Protein AF-A0AAW4R596-F1 (afdb_monomer)

Radius of gyration: 14.91 Å; Cα contacts (8 Å, |Δi|>4): 235; chains: 1; bounding box: 35×38×37 Å

Sequence (140 aa):
GGGNAATNACDMAIGIGCSVTILEVNQERIAYLRKQYATEEVNIIESNTENLERTIKEADLFISTILIPGSRPPKIVKEYMVQSMKPGSVIVDIAIDQGGTVETIDHYTTHDNPVFIKHDVIHYAVPNMPGATPRTSTMA

Secondary structure (DSSP, 8-state):
--SHHHHHHHHHHHHTT--EEEEES-HHHHHHHHHHTTTSSEEEEE--HHHHHHHHHH-SEEEE----TTSPPP--B-HHHHHTSPTT-EEEEGGGGGT-SBTT--S---SSS-EEEETTEEEE--S-GGGGSHHHHHH-

Solvent-accessible surface area (backbone atoms only — not comparable to full-atom values): 7901 Å² total; per-residue (Å²): 62,68,49,72,67,29,50,55,52,47,56,54,38,48,75,74,71,46,83,44,75,42,38,26,76,52,65,70,57,47,54,48,50,50,63,74,39,67,91,50,76,55,48,76,44,69,52,44,72,69,52,48,53,58,50,48,36,72,32,63,64,45,74,43,41,56,78,48,90,98,49,65,50,66,65,74,44,43,55,71,47,55,59,51,30,43,73,75,14,36,39,37,34,70,24,35,74,50,70,20,36,45,54,79,63,84,65,77,32,36,91,93,52,41,63,53,75,59,72,55,25,36,39,34,28,40,54,68,64,62,68,80,42,53,71,62,56,70,74,102

Structure (mmCIF, N/CA/C/O backbone):
data_AF-A0AAW4R596-F1
#
_entry.id   AF-A0AAW4R596-F1
#
loop_
_atom_site.group_PDB
_atom_site.id
_atom_site.type_symbol
_atom_site.label_atom_id
_atom_site.label_alt_id
_atom_site.label_comp_id
_atom_site.label_asym_id
_atom_site.label_entity_id
_atom_site.label_seq_id
_atom_site.pdbx_PDB_ins_code
_atom_site.Cartn_x
_atom_site.Cartn_y
_atom_site.Cartn_z
_atom_site.occupancy
_atom_site.B_iso_or_equiv
_atom_site.auth_seq_id
_atom_site.auth_comp_id
_atom_site.auth_asym_id
_atom_site.auth_atom_id
_atom_site.pdbx_PDB_model_num
ATOM 1 N N . GLY A 1 1 ? 3.165 5.486 4.947 1.00 89.25 1 GLY A N 1
ATOM 2 C CA . GLY A 1 1 ? 3.750 6.834 4.867 1.00 89.25 1 GLY A CA 1
ATOM 3 C C . GLY A 1 1 ? 2.631 7.843 4.948 1.00 89.25 1 GLY A C 1
ATOM 4 O O . GLY A 1 1 ? 1.559 7.576 4.430 1.00 89.25 1 GLY A O 1
ATOM 5 N N . GLY A 1 2 ? 2.862 8.971 5.603 1.00 94.00 2 GLY A N 1
ATOM 6 C CA . GLY A 1 2 ? 1.880 10.001 5.936 1.00 94.00 2 GLY A CA 1
ATOM 7 C C . GLY A 1 2 ? 2.149 11.344 5.255 1.00 94.00 2 GLY A C 1
ATOM 8 O O . GLY A 1 2 ? 1.671 12.370 5.729 1.00 94.00 2 GLY A O 1
ATOM 9 N N . GLY A 1 3 ? 2.949 11.371 4.184 1.00 94.38 3 GLY A N 1
ATOM 10 C CA . GLY A 1 3 ? 3.237 12.575 3.393 1.00 94.38 3 GLY A CA 1
ATOM 11 C C . GLY A 1 3 ? 2.063 13.030 2.512 1.00 94.38 3 GLY A C 1
ATOM 12 O O . GLY A 1 3 ? 0.937 12.571 2.674 1.00 94.38 3 GLY A O 1
ATOM 13 N N . ASN A 1 4 ? 2.333 13.912 1.545 1.00 94.62 4 ASN A N 1
ATOM 14 C CA . ASN A 1 4 ? 1.293 14.538 0.711 1.00 94.62 4 ASN A CA 1
ATOM 15 C C . ASN A 1 4 ? 0.472 13.533 -0.112 1.00 94.62 4 ASN A C 1
ATOM 17 O O . ASN A 1 4 ? -0.746 13.659 -0.198 1.00 94.62 4 ASN A O 1
ATOM 21 N N . ALA A 1 5 ? 1.115 12.523 -0.708 1.00 94.31 5 ALA A N 1
ATOM 22 C CA . ALA A 1 5 ? 0.395 11.493 -1.460 1.00 94.31 5 ALA A CA 1
ATOM 23 C C . ALA A 1 5 ? -0.586 10.722 -0.558 1.00 94.31 5 ALA A C 1
ATOM 25 O O . ALA A 1 5 ? -1.701 10.422 -0.968 1.00 94.31 5 ALA A O 1
ATOM 26 N N . ALA A 1 6 ? -0.191 10.465 0.692 1.00 96.00 6 ALA A N 1
ATOM 27 C CA . ALA A 1 6 ? -1.021 9.768 1.664 1.00 96.00 6 ALA A CA 1
ATOM 28 C C . ALA A 1 6 ? -2.202 10.609 2.147 1.00 96.00 6 ALA A C 1
ATOM 30 O O . ALA A 1 6 ? -3.300 10.078 2.245 1.00 96.00 6 ALA A O 1
ATOM 31 N N . THR A 1 7 ? -2.004 11.903 2.421 1.00 97.19 7 THR A N 1
ATOM 32 C CA . THR A 1 7 ? -3.103 12.783 2.849 1.00 97.19 7 THR A CA 1
ATOM 33 C C . THR A 1 7 ? -4.141 12.945 1.745 1.00 97.19 7 THR A C 1
ATOM 35 O O . THR A 1 7 ? -5.319 12.764 2.005 1.00 97.19 7 THR A O 1
ATOM 38 N N . ASN A 1 8 ? -3.721 13.142 0.489 1.00 96.62 8 ASN A N 1
ATOM 39 C CA . ASN A 1 8 ? -4.664 13.208 -0.635 1.00 96.62 8 ASN A CA 1
ATOM 40 C C . ASN A 1 8 ? -5.408 11.878 -0.851 1.00 96.62 8 ASN A C 1
ATOM 42 O O . ASN A 1 8 ? -6.610 11.878 -1.108 1.00 96.62 8 ASN A O 1
ATOM 46 N N . ALA A 1 9 ? -4.714 10.741 -0.729 1.00 96.94 9 ALA A N 1
ATOM 47 C CA . ALA A 1 9 ? -5.358 9.430 -0.799 1.00 96.94 9 ALA A CA 1
ATOM 48 C C . ALA A 1 9 ? -6.365 9.226 0.348 1.00 96.94 9 ALA A C 1
ATOM 50 O O . ALA A 1 9 ? -7.454 8.705 0.120 1.00 96.94 9 ALA A O 1
ATOM 51 N N . CYS A 1 10 ? -6.020 9.674 1.558 1.00 97.69 10 CYS A N 1
ATOM 52 C CA . CYS A 1 10 ? -6.882 9.633 2.735 1.00 97.69 10 CYS A CA 1
ATOM 53 C C . CYS A 1 10 ? -8.142 10.483 2.539 1.00 97.69 10 CYS A C 1
ATOM 55 O O . CYS A 1 10 ? -9.243 9.976 2.726 1.00 97.69 10 CYS A O 1
ATOM 57 N N . ASP A 1 11 ? -7.999 11.733 2.095 1.00 97.25 11 ASP A N 1
ATOM 58 C CA . ASP A 1 11 ? -9.120 12.655 1.880 1.00 97.25 11 ASP A CA 1
ATOM 59 C C . ASP A 1 11 ? -10.114 12.092 0.851 1.00 97.25 11 ASP A C 1
ATOM 61 O O . ASP A 1 11 ? -11.327 12.107 1.069 1.00 97.25 11 ASP A O 1
ATOM 65 N N . MET A 1 12 ? -9.602 11.518 -0.244 1.00 97.06 12 MET A N 1
ATOM 66 C CA . MET A 1 12 ? -10.426 10.840 -1.248 1.00 97.06 12 MET A CA 1
ATOM 67 C C . MET A 1 12 ? -11.142 9.611 -0.680 1.00 97.06 12 MET A C 1
ATOM 69 O O . MET A 1 12 ? -12.332 9.434 -0.936 1.00 97.06 12 MET A O 1
ATOM 73 N N . ALA A 1 13 ? -10.439 8.774 0.090 1.00 97.00 13 ALA A N 1
ATOM 74 C CA . ALA A 1 13 ? -10.993 7.559 0.683 1.00 97.00 13 ALA A CA 1
ATOM 75 C C . ALA A 1 13 ? -12.097 7.868 1.711 1.00 97.00 13 ALA A C 1
ATOM 77 O O . ALA A 1 13 ? -13.161 7.251 1.675 1.00 97.00 13 ALA A O 1
ATOM 78 N N . ILE A 1 14 ? -11.896 8.870 2.571 1.00 96.75 14 ILE A N 1
ATOM 79 C CA . ILE A 1 14 ? -12.930 9.359 3.498 1.00 96.75 14 ILE A CA 1
ATOM 80 C C . ILE A 1 14 ? -14.129 9.895 2.713 1.00 96.75 14 ILE A C 1
ATOM 82 O O . ILE A 1 14 ? -15.272 9.592 3.050 1.00 96.75 14 ILE A O 1
ATOM 86 N N . GLY A 1 15 ? -13.884 10.651 1.637 1.00 96.12 15 GLY A N 1
ATOM 87 C CA . GLY A 1 15 ? -14.935 11.220 0.791 1.00 96.12 15 GLY A CA 1
ATOM 88 C C . GLY A 1 15 ? -15.863 10.179 0.154 1.00 96.12 15 GLY A C 1
ATOM 89 O O . GLY A 1 15 ? -17.015 10.495 -0.138 1.00 96.12 15 GLY A O 1
ATOM 90 N N . ILE A 1 16 ? -15.393 8.940 -0.020 1.00 96.00 16 ILE A N 1
ATOM 91 C CA . ILE A 1 16 ? -16.193 7.806 -0.515 1.00 96.00 16 ILE A CA 1
ATOM 92 C C . ILE A 1 16 ? -16.641 6.840 0.597 1.00 96.00 16 ILE A C 1
ATOM 94 O O . ILE A 1 16 ? -17.202 5.788 0.299 1.00 96.00 16 ILE A O 1
ATOM 98 N N . GLY A 1 17 ? -16.435 7.198 1.869 1.00 95.06 17 GLY A N 1
ATOM 99 C CA . GLY A 1 17 ? -16.924 6.451 3.031 1.00 95.06 17 GLY A CA 1
ATOM 100 C C . GLY A 1 17 ? -16.055 5.270 3.470 1.00 95.06 17 GLY A C 1
ATOM 101 O O . GLY A 1 17 ? -16.563 4.364 4.127 1.00 95.06 17 GLY A O 1
ATOM 102 N N . CYS A 1 18 ? -14.769 5.238 3.111 1.00 96.12 18 CYS A N 1
ATOM 103 C CA . CYS A 1 18 ? -13.849 4.201 3.579 1.00 96.12 18 CYS A CA 1
ATOM 104 C C . CYS A 1 18 ? -13.328 4.488 4.996 1.00 96.12 18 CYS A C 1
ATOM 106 O O . CYS A 1 18 ? -13.009 5.629 5.327 1.00 96.12 18 CYS A O 1
ATOM 108 N N . SER A 1 19 ? -13.117 3.432 5.786 1.00 96.06 19 SER A N 1
ATOM 109 C CA . SER A 1 19 ? -12.293 3.494 7.000 1.00 96.06 19 SER A CA 1
ATOM 110 C C . SER A 1 19 ? -10.812 3.494 6.613 1.00 96.06 19 SER A C 1
ATOM 112 O O . SER A 1 19 ? -10.362 2.623 5.864 1.00 96.06 19 SER A O 1
ATOM 114 N N . VAL A 1 20 ? -10.035 4.455 7.118 1.00 98.00 20 VAL A N 1
ATOM 115 C CA . VAL A 1 20 ? -8.638 4.653 6.695 1.00 98.00 20 VAL A CA 1
ATOM 116 C C . VAL A 1 20 ? -7.678 4.434 7.860 1.00 98.00 20 VAL A C 1
ATOM 118 O O . VAL A 1 20 ? -7.888 4.940 8.958 1.00 98.00 20 VAL A O 1
ATOM 121 N N . THR A 1 21 ? -6.580 3.715 7.614 1.00 98.38 21 THR A N 1
ATOM 122 C CA . THR A 1 21 ? -5.439 3.639 8.538 1.00 98.38 21 THR A CA 1
ATOM 123 C C . THR A 1 21 ? -4.183 4.190 7.871 1.00 98.38 21 THR A C 1
ATOM 125 O O . THR A 1 21 ? -3.799 3.736 6.795 1.00 98.38 21 THR A O 1
ATOM 128 N N . ILE A 1 22 ? -3.511 5.144 8.520 1.00 98.19 22 ILE A N 1
ATOM 129 C CA . ILE A 1 22 ? -2.218 5.684 8.088 1.00 98.19 22 ILE A CA 1
ATOM 130 C C . ILE A 1 22 ? -1.126 5.178 9.032 1.00 98.19 22 ILE A C 1
ATOM 132 O O . ILE A 1 22 ? -1.160 5.444 10.234 1.00 98.19 22 ILE A O 1
ATOM 136 N N . LEU A 1 23 ? -0.123 4.503 8.463 1.00 97.88 23 LEU A N 1
ATOM 137 C CA . LEU A 1 23 ? 1.123 4.157 9.148 1.00 97.88 23 LEU A CA 1
ATOM 138 C C . LEU A 1 23 ? 2.203 5.203 8.838 1.00 97.88 23 LEU A C 1
ATOM 140 O O . LEU A 1 23 ? 2.526 5.440 7.666 1.00 97.88 23 LEU A O 1
ATOM 144 N N . GLU A 1 24 ? 2.792 5.802 9.872 1.00 96.75 24 GLU A N 1
ATOM 145 C CA . GLU A 1 24 ? 3.854 6.815 9.758 1.00 96.75 24 GLU A CA 1
ATOM 146 C C . GLU A 1 24 ? 4.955 6.596 10.812 1.00 96.75 24 GLU A C 1
ATOM 148 O O . GLU A 1 24 ? 4.667 6.130 11.906 1.00 96.75 24 GLU A O 1
ATOM 153 N N . VAL A 1 25 ? 6.221 6.880 10.487 1.00 95.50 25 VAL A N 1
ATOM 154 C CA . VAL A 1 25 ? 7.368 6.711 11.407 1.00 95.50 25 VAL A CA 1
ATOM 155 C C . VAL A 1 25 ? 7.694 7.996 12.171 1.00 95.50 25 VAL A C 1
ATOM 157 O O . VAL A 1 25 ? 8.199 7.952 13.290 1.00 95.50 25 VAL A O 1
ATOM 160 N N . ASN A 1 26 ? 7.430 9.160 11.575 1.00 95.62 26 ASN A N 1
ATOM 161 C CA . ASN A 1 26 ? 7.748 10.447 12.174 1.00 95.62 26 ASN A CA 1
ATOM 162 C C . ASN A 1 26 ? 6.665 10.859 13.189 1.00 95.62 26 ASN A C 1
ATOM 164 O O . ASN A 1 26 ? 5.514 11.105 12.828 1.00 95.62 26 ASN A O 1
ATOM 168 N N . GLN A 1 27 ? 7.053 10.990 14.459 1.00 97.38 27 GLN A N 1
ATOM 169 C CA . GLN A 1 27 ? 6.138 11.298 15.566 1.00 97.38 27 GLN A CA 1
ATOM 170 C C . GLN A 1 27 ? 5.489 12.687 15.462 1.00 97.38 27 GLN A C 1
ATOM 172 O O . GLN A 1 27 ? 4.307 12.842 15.773 1.00 97.38 27 GLN A O 1
ATOM 177 N N . GLU A 1 28 ? 6.212 13.694 14.967 1.00 97.69 28 GLU A N 1
ATOM 178 C CA . GLU A 1 28 ? 5.637 15.022 14.714 1.00 97.69 28 GLU A CA 1
ATOM 179 C C . GLU A 1 28 ? 4.582 14.950 13.608 1.00 97.69 28 GLU A C 1
ATOM 181 O O . GLU A 1 28 ? 3.509 15.549 13.715 1.00 97.69 28 GLU A O 1
ATOM 186 N N . ARG A 1 29 ? 4.842 14.152 12.564 1.00 97.56 29 ARG A N 1
ATOM 187 C CA . ARG A 1 29 ? 3.888 13.930 11.478 1.00 97.56 29 ARG A CA 1
ATOM 188 C C . ARG A 1 29 ? 2.656 13.166 11.954 1.00 97.56 29 ARG A C 1
ATOM 190 O O . ARG A 1 29 ? 1.552 13.542 11.575 1.00 97.56 29 ARG A O 1
ATOM 197 N N . ILE A 1 30 ? 2.814 12.160 12.813 1.00 98.25 30 ILE A N 1
ATOM 198 C CA . ILE A 1 30 ? 1.693 11.470 13.469 1.00 98.25 30 ILE A CA 1
ATOM 199 C C . ILE A 1 30 ? 0.834 12.470 14.250 1.00 98.25 30 ILE A C 1
ATOM 201 O O . ILE A 1 30 ? -0.386 12.485 14.084 1.00 98.25 30 ILE A O 1
ATOM 205 N N . ALA A 1 31 ? 1.448 13.320 15.078 1.00 98.06 31 ALA A N 1
ATOM 206 C CA . ALA A 1 31 ? 0.727 14.321 15.863 1.00 98.06 31 ALA A CA 1
ATOM 207 C C . ALA A 1 31 ? -0.032 15.314 14.967 1.00 98.06 31 ALA A C 1
ATOM 209 O O . ALA A 1 31 ? -1.194 15.625 15.232 1.00 98.06 31 ALA A O 1
ATOM 210 N N . TYR A 1 32 ? 0.597 15.758 13.876 1.00 98.25 32 TYR A N 1
ATOM 211 C CA . TYR A 1 32 ? -0.043 16.596 12.865 1.00 98.25 32 TYR A CA 1
ATOM 212 C C . TYR A 1 32 ? -1.261 15.908 12.234 1.00 98.25 32 TYR A C 1
ATOM 214 O O . TYR A 1 32 ? -2.340 16.492 12.216 1.00 98.25 32 TYR A O 1
ATOM 222 N N . LEU A 1 33 ? -1.117 14.665 11.763 1.00 98.19 33 LEU A N 1
ATOM 223 C CA . LEU A 1 33 ? -2.200 13.922 11.108 1.00 98.19 33 LEU A CA 1
ATOM 224 C C . LEU A 1 33 ? -3.363 13.648 12.068 1.00 98.19 33 LEU A C 1
ATOM 226 O O . LEU A 1 33 ? -4.515 13.812 11.687 1.00 98.19 33 LEU A O 1
ATOM 230 N N . ARG A 1 34 ? -3.081 13.306 13.331 1.00 97.94 34 ARG A N 1
ATOM 231 C CA . ARG A 1 34 ? -4.118 13.130 14.363 1.00 97.94 34 ARG A CA 1
ATOM 232 C C . ARG A 1 34 ? -4.908 14.405 14.622 1.00 97.94 34 ARG A C 1
ATOM 234 O O . ARG A 1 34 ? -6.105 14.336 14.857 1.00 97.94 34 ARG A O 1
ATOM 241 N N . LYS A 1 35 ? -4.244 15.564 14.596 1.00 97.94 35 LYS A N 1
ATOM 242 C CA . LYS A 1 35 ? -4.920 16.858 14.726 1.00 97.94 35 LYS A CA 1
ATOM 243 C C . LYS A 1 35 ? -5.738 17.193 13.477 1.00 97.94 35 LYS A C 1
ATOM 245 O O . LYS A 1 35 ? -6.829 17.731 13.614 1.00 97.94 35 LYS A O 1
ATOM 250 N N . GLN A 1 36 ? -5.196 16.905 12.294 1.00 97.56 36 GLN A N 1
ATOM 251 C CA . GLN A 1 36 ? -5.844 17.158 11.008 1.00 97.56 36 GLN A CA 1
ATOM 252 C C . GLN A 1 36 ? -7.142 16.357 10.858 1.00 97.56 36 GLN A C 1
ATOM 254 O O . GLN A 1 36 ? -8.133 16.927 10.430 1.00 97.56 36 GLN A O 1
ATOM 259 N N . TYR A 1 37 ? -7.123 15.076 11.234 1.00 97.75 37 TYR A N 1
ATOM 260 C CA . TYR A 1 37 ? -8.236 14.137 11.064 1.00 97.75 37 TYR A CA 1
ATOM 261 C C . TYR A 1 37 ? -8.979 13.841 12.378 1.00 97.75 37 TYR A C 1
ATOM 263 O O . TYR A 1 37 ? -9.449 12.730 12.605 1.00 97.75 37 TYR A O 1
ATOM 271 N N . ALA A 1 38 ? -9.027 14.810 13.297 1.00 95.31 38 ALA A N 1
ATOM 272 C CA . ALA A 1 38 ? -9.566 14.607 14.644 1.00 95.31 38 ALA A CA 1
ATOM 273 C C . ALA A 1 38 ? -11.088 14.366 14.682 1.00 95.31 38 ALA A C 1
ATOM 275 O O . ALA A 1 38 ? -11.612 13.920 15.704 1.00 95.31 38 ALA A O 1
ATOM 276 N N . THR A 1 39 ? -11.799 14.705 13.608 1.00 94.50 39 THR A N 1
ATOM 277 C CA . THR A 1 39 ? -13.260 14.594 13.475 1.00 94.50 39 THR A CA 1
ATOM 278 C C . THR A 1 39 ? -13.691 13.485 12.516 1.00 94.50 39 THR A C 1
ATOM 280 O O . THR A 1 39 ? -14.883 13.277 12.298 1.00 94.50 39 THR A O 1
ATOM 283 N N . GLU A 1 40 ? -12.724 12.772 11.953 1.00 94.62 40 GLU A N 1
ATOM 284 C CA . GLU A 1 40 ? -12.870 11.798 10.891 1.00 94.62 40 GLU A CA 1
AT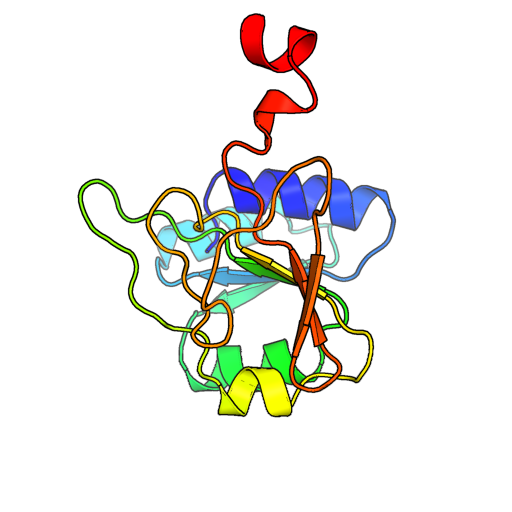OM 285 C C . GLU A 1 40 ? -12.505 10.407 11.415 1.00 94.62 40 GLU A C 1
ATOM 287 O O . GLU A 1 40 ? -11.727 10.251 12.356 1.00 94.62 40 GLU A O 1
ATOM 292 N N . GLU A 1 41 ? -13.042 9.365 10.786 1.00 91.38 41 GLU A N 1
ATOM 293 C CA . GLU A 1 41 ? -12.734 7.980 11.151 1.00 91.38 41 GLU A CA 1
ATOM 294 C C . GLU A 1 41 ? -11.412 7.520 10.510 1.00 91.38 41 GLU A C 1
ATOM 296 O O . GLU A 1 41 ? -11.361 6.621 9.667 1.00 91.38 41 GLU A O 1
ATOM 301 N N . VAL A 1 42 ? -10.320 8.184 10.897 1.00 97.50 42 VAL A N 1
ATOM 302 C CA . VAL A 1 42 ? -8.960 7.873 10.446 1.00 97.50 42 VAL A CA 1
ATOM 303 C C . VAL A 1 42 ? -8.141 7.384 11.626 1.00 97.50 42 VAL A C 1
ATOM 305 O O . VAL A 1 42 ? -7.990 8.067 12.638 1.00 97.50 42 VAL A O 1
ATOM 308 N N . ASN A 1 43 ? -7.549 6.205 11.483 1.00 97.69 43 ASN A N 1
ATOM 309 C CA . ASN A 1 43 ? -6.631 5.660 12.466 1.00 97.69 43 ASN A CA 1
ATOM 310 C C . ASN A 1 43 ? -5.183 6.009 12.095 1.00 97.69 43 ASN A C 1
ATOM 312 O O . ASN A 1 43 ? -4.664 5.552 11.078 1.00 97.69 43 ASN A O 1
ATOM 316 N N . ILE A 1 44 ? -4.506 6.809 12.921 1.00 98.25 44 ILE A N 1
ATOM 317 C CA . ILE A 1 44 ? -3.102 7.184 12.709 1.00 98.25 44 ILE A CA 1
ATOM 318 C C . ILE A 1 44 ? -2.239 6.4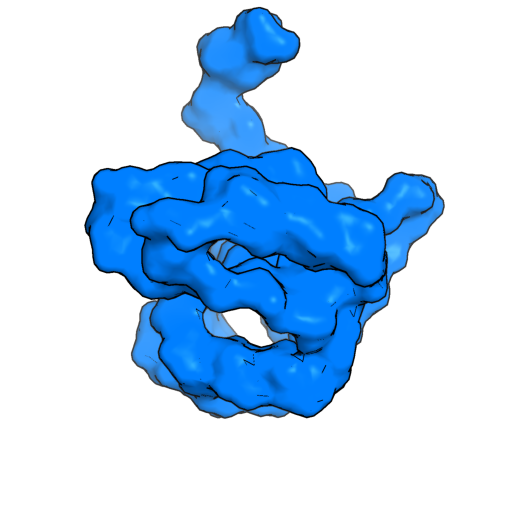26 13.714 1.00 98.25 44 ILE A C 1
ATOM 320 O O . ILE A 1 44 ? -2.260 6.719 14.920 1.00 98.25 44 ILE A O 1
ATOM 324 N N . ILE A 1 45 ? -1.442 5.487 13.210 1.00 97.44 45 ILE A N 1
ATOM 325 C CA . ILE A 1 45 ? -0.596 4.609 14.020 1.00 97.44 45 ILE A CA 1
ATOM 326 C C . ILE A 1 45 ? 0.874 4.699 13.615 1.00 97.44 45 ILE A C 1
ATOM 328 O O . ILE A 1 45 ? 1.223 5.066 12.492 1.00 97.44 45 ILE A O 1
ATOM 332 N N . GLU A 1 46 ? 1.744 4.349 14.557 1.00 97.69 46 GLU A N 1
ATO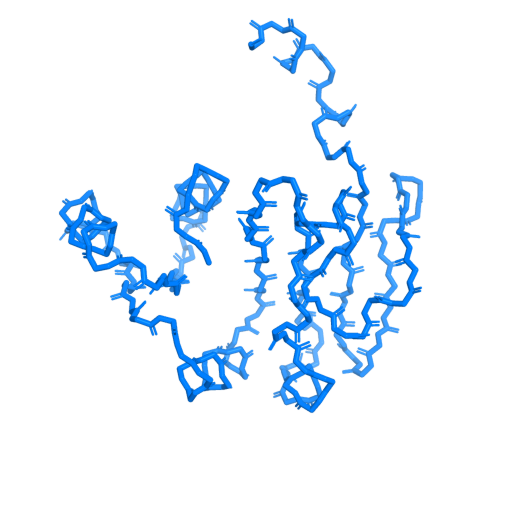M 333 C CA . GLU A 1 46 ? 3.175 4.262 14.298 1.00 97.69 46 GLU A CA 1
ATOM 334 C C . GLU A 1 46 ? 3.485 3.111 13.334 1.00 97.69 46 GLU A C 1
ATOM 336 O O . GLU A 1 46 ? 3.004 1.985 13.488 1.00 97.69 46 GLU A O 1
ATOM 341 N N . SER A 1 47 ? 4.316 3.401 12.339 1.00 96.50 47 SER A N 1
ATOM 342 C CA . SER A 1 47 ? 4.788 2.435 11.360 1.00 96.50 47 SER A CA 1
ATOM 343 C C . SER A 1 47 ? 5.939 1.617 11.935 1.00 96.50 47 SER A C 1
ATOM 345 O O . SER A 1 47 ? 7.080 2.070 11.986 1.00 96.50 47 SER A O 1
ATOM 347 N N . ASN A 1 48 ? 5.646 0.375 12.291 1.00 96.06 48 ASN A N 1
ATOM 348 C CA . ASN A 1 48 ? 6.621 -0.661 12.611 1.00 96.06 48 ASN A CA 1
ATOM 349 C C . ASN A 1 48 ? 6.180 -1.984 11.958 1.00 96.06 48 ASN A C 1
ATOM 351 O O . ASN A 1 48 ? 5.079 -2.066 11.408 1.00 96.06 48 ASN A O 1
ATOM 355 N N . THR A 1 49 ? 7.044 -3.001 11.981 1.00 96.38 49 THR A N 1
ATOM 356 C CA . THR A 1 49 ? 6.773 -4.291 11.325 1.00 96.38 49 THR A CA 1
ATOM 357 C C . THR A 1 49 ? 5.480 -4.928 11.827 1.00 96.38 49 THR A C 1
ATOM 359 O O . THR A 1 49 ? 4.649 -5.319 11.018 1.00 96.38 49 THR A O 1
ATOM 362 N N . GLU A 1 50 ? 5.265 -4.956 13.143 1.00 97.56 50 GLU A N 1
ATOM 363 C CA . GLU A 1 50 ? 4.079 -5.562 13.758 1.00 97.56 50 GLU A CA 1
ATOM 364 C C . GLU A 1 50 ? 2.779 -4.875 13.310 1.00 97.56 50 GLU A C 1
ATOM 366 O O . GLU A 1 50 ? 1.827 -5.531 12.882 1.00 97.56 50 GLU A O 1
ATOM 371 N N . ASN A 1 51 ? 2.737 -3.541 13.345 1.00 97.94 51 ASN A N 1
ATOM 372 C CA . ASN A 1 51 ? 1.574 -2.782 12.897 1.00 97.94 51 ASN A CA 1
ATOM 373 C C . ASN A 1 51 ? 1.325 -2.952 11.400 1.00 97.94 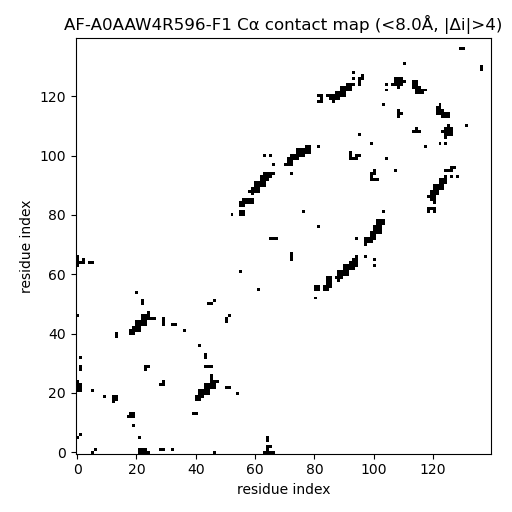51 ASN A C 1
ATOM 375 O O . ASN A 1 51 ? 0.166 -3.0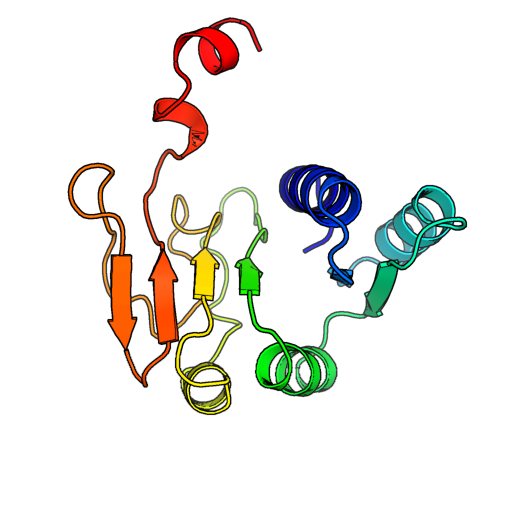50 10.997 1.00 97.94 51 ASN A O 1
ATOM 379 N N . LEU A 1 52 ? 2.378 -3.001 10.579 1.00 97.75 52 LEU A N 1
ATOM 380 C CA . LEU A 1 52 ? 2.241 -3.233 9.143 1.00 97.75 52 LEU A CA 1
ATOM 381 C C . LEU A 1 52 ? 1.668 -4.626 8.863 1.00 97.75 52 LEU A C 1
ATOM 383 O O . LEU A 1 52 ? 0.693 -4.732 8.128 1.00 97.75 52 LEU A O 1
ATOM 387 N N . GLU A 1 53 ? 2.211 -5.670 9.490 1.00 98.06 53 GLU A N 1
ATOM 388 C CA . GLU A 1 53 ? 1.732 -7.052 9.345 1.00 98.06 53 GLU A CA 1
ATOM 389 C C . GLU A 1 53 ? 0.269 -7.204 9.754 1.00 98.06 53 GLU A C 1
ATOM 391 O O . GLU A 1 53 ? -0.522 -7.831 9.050 1.00 98.06 53 GLU A O 1
ATOM 396 N N . ARG A 1 54 ? -0.107 -6.602 10.885 1.00 98.00 54 ARG A N 1
ATOM 397 C CA . ARG A 1 54 ? -1.479 -6.660 11.386 1.00 98.00 54 ARG A CA 1
ATOM 398 C C . ARG A 1 54 ? -2.451 -5.936 10.461 1.00 98.00 54 ARG A C 1
ATOM 400 O O . ARG A 1 54 ? -3.502 -6.477 10.141 1.00 98.00 54 ARG A O 1
ATOM 407 N N . THR A 1 55 ? -2.115 -4.717 10.043 1.00 97.69 55 THR A N 1
ATOM 408 C CA . THR A 1 55 ? -3.039 -3.878 9.263 1.00 97.69 55 THR A CA 1
ATOM 409 C C . THR A 1 55 ? -3.177 -4.338 7.819 1.00 97.69 55 THR A C 1
ATOM 411 O O . THR A 1 55 ? -4.286 -4.332 7.290 1.00 97.69 55 THR A O 1
ATOM 414 N N . ILE A 1 56 ? -2.093 -4.788 7.181 1.00 97.69 56 ILE A N 1
ATOM 415 C CA . ILE A 1 56 ? -2.139 -5.214 5.778 1.00 97.69 56 ILE A CA 1
ATOM 416 C C . ILE A 1 56 ? -2.990 -6.474 5.582 1.00 97.69 56 ILE A C 1
ATOM 418 O O . ILE A 1 56 ? -3.680 -6.592 4.575 1.00 97.69 56 ILE A O 1
ATOM 422 N N . LYS A 1 57 ? -3.020 -7.371 6.574 1.00 98.00 57 LYS A N 1
ATOM 423 C CA . LYS A 1 57 ? -3.864 -8.574 6.581 1.00 98.00 57 LYS A CA 1
ATOM 424 C C . LYS A 1 57 ? -5.362 -8.254 6.519 1.00 98.00 57 LYS A C 1
ATOM 426 O O . LYS A 1 57 ? -6.143 -9.008 5.943 1.00 98.00 57 LYS A O 1
ATOM 431 N N . GLU A 1 58 ? -5.769 -7.150 7.138 1.00 97.19 58 GLU A N 1
ATOM 432 C CA . GLU A 1 58 ? -7.168 -6.721 7.224 1.00 97.19 58 GLU A CA 1
ATOM 433 C C . GLU A 1 58 ? -7.573 -5.795 6.067 1.00 97.19 58 GLU A C 1
ATOM 435 O O . GLU A 1 58 ? -8.767 -5.600 5.832 1.00 97.19 58 GLU A O 1
ATOM 440 N N . ALA A 1 59 ? -6.605 -5.248 5.329 1.00 97.69 59 ALA A N 1
ATOM 441 C CA . ALA A 1 59 ? -6.835 -4.257 4.289 1.00 97.69 59 ALA A CA 1
ATOM 442 C C . ALA A 1 59 ? -7.459 -4.862 3.020 1.00 97.69 59 ALA A C 1
ATOM 444 O O . ALA A 1 59 ? -6.968 -5.846 2.469 1.00 97.69 59 ALA A O 1
ATOM 445 N N . ASP A 1 60 ? -8.510 -4.216 2.512 1.00 98.44 60 ASP A N 1
ATOM 446 C CA . ASP A 1 60 ? -9.044 -4.484 1.169 1.00 98.44 60 ASP A CA 1
ATOM 447 C C . ASP A 1 60 ? -8.255 -3.711 0.089 1.00 98.44 60 ASP A C 1
ATOM 449 O O . ASP A 1 60 ? -8.147 -4.150 -1.055 1.00 98.44 60 ASP A O 1
ATOM 453 N N . LEU A 1 61 ? -7.646 -2.584 0.475 1.00 98.25 61 LEU A N 1
ATOM 454 C CA . LEU A 1 61 ? -6.765 -1.756 -0.345 1.00 98.25 61 LEU A CA 1
ATOM 455 C C . LEU A 1 61 ? -5.570 -1.285 0.493 1.00 98.25 61 LEU A C 1
ATOM 457 O O . LEU A 1 61 ? -5.741 -0.652 1.533 1.00 98.25 61 LEU A O 1
ATOM 461 N N . PHE A 1 62 ? -4.358 -1.543 0.011 1.00 98.06 62 PHE A N 1
ATOM 462 C CA . PHE A 1 62 ? -3.114 -1.031 0.574 1.00 98.06 62 PHE A CA 1
ATOM 463 C C . PHE A 1 62 ? -2.448 -0.072 -0.415 1.00 98.06 62 PHE A C 1
ATOM 465 O O . PHE A 1 62 ? -2.161 -0.442 -1.552 1.00 98.06 62 PHE A O 1
ATOM 472 N N . ILE A 1 63 ? -2.166 1.158 0.021 1.00 97.44 63 ILE A N 1
ATOM 473 C CA . ILE A 1 63 ? -1.489 2.168 -0.800 1.00 97.44 63 ILE A CA 1
ATOM 474 C C . ILE A 1 63 ? -0.124 2.470 -0.188 1.00 97.44 63 ILE A C 1
ATOM 476 O O . ILE A 1 63 ? -0.031 3.037 0.904 1.00 97.44 63 ILE A O 1
ATOM 480 N N . SER A 1 64 ? 0.945 2.147 -0.911 1.00 94.94 64 SER A N 1
ATOM 481 C CA . SER A 1 64 ? 2.280 2.578 -0.521 1.00 94.94 64 SER A CA 1
ATOM 482 C C . SER A 1 64 ? 2.588 3.964 -1.062 1.00 94.94 64 SER A C 1
ATOM 484 O O . SER A 1 64 ? 2.552 4.210 -2.264 1.00 94.94 64 SER A O 1
ATOM 486 N N . THR A 1 65 ? 2.920 4.870 -0.151 1.00 93.12 65 THR A N 1
ATOM 487 C CA . THR A 1 65 ? 3.161 6.296 -0.416 1.00 93.12 65 THR A CA 1
ATOM 488 C C . THR A 1 65 ? 4.542 6.747 0.057 1.00 93.12 65 THR A C 1
ATOM 490 O O . THR A 1 65 ? 4.786 7.940 0.246 1.00 93.12 65 THR A O 1
ATOM 493 N N . ILE A 1 66 ? 5.439 5.797 0.333 1.00 89.50 66 ILE A N 1
ATOM 494 C CA . ILE A 1 66 ? 6.760 6.100 0.881 1.00 89.50 66 ILE A CA 1
ATOM 495 C C . ILE A 1 66 ? 7.633 6.705 -0.209 1.00 89.50 66 ILE A C 1
ATOM 497 O O . ILE A 1 66 ? 7.864 6.102 -1.249 1.00 89.50 66 ILE A O 1
ATOM 501 N N . LEU A 1 67 ? 8.172 7.881 0.084 1.00 83.38 67 LEU A N 1
ATOM 502 C CA . LEU A 1 67 ? 9.126 8.581 -0.757 1.00 83.38 67 LEU A CA 1
ATOM 503 C C . LEU A 1 67 ? 10.396 8.807 0.059 1.00 83.38 67 LEU A C 1
ATOM 505 O O . LEU A 1 67 ? 10.338 9.454 1.105 1.00 83.38 67 LEU A O 1
ATOM 509 N N . ILE A 1 68 ? 11.533 8.294 -0.413 1.00 81.81 68 ILE A N 1
ATOM 510 C CA . ILE A 1 68 ? 12.843 8.566 0.190 1.00 81.81 68 ILE A CA 1
ATOM 511 C C . ILE A 1 68 ? 13.662 9.365 -0.828 1.00 81.81 68 ILE A C 1
ATOM 513 O O . ILE A 1 68 ? 14.159 8.790 -1.795 1.00 81.81 68 ILE A O 1
ATOM 517 N N . PRO A 1 69 ? 13.806 10.692 -0.653 1.00 78.94 69 PRO A N 1
ATOM 518 C CA . PRO A 1 69 ? 14.544 11.518 -1.600 1.00 78.94 69 PRO A CA 1
ATOM 519 C C . PRO A 1 69 ? 15.965 10.993 -1.843 1.00 78.94 69 PRO A C 1
ATOM 521 O O . PRO A 1 69 ? 16.729 10.781 -0.904 1.00 78.94 69 PRO A O 1
ATOM 524 N N . GLY A 1 70 ? 16.321 10.796 -3.115 1.00 78.94 70 GLY A N 1
ATOM 525 C CA . GLY A 1 70 ? 17.676 10.416 -3.527 1.00 78.94 70 GLY A CA 1
ATOM 526 C C . GLY A 1 70 ? 18.066 8.954 -3.287 1.00 78.94 70 GLY A C 1
ATOM 527 O O . GLY A 1 70 ? 19.214 8.603 -3.546 1.00 78.94 70 GLY A O 1
ATOM 528 N N . SER A 1 71 ? 17.152 8.091 -2.829 1.00 81.50 71 SER A N 1
ATOM 529 C CA . SER A 1 71 ? 17.431 6.666 -2.621 1.00 81.50 71 SER A CA 1
ATOM 530 C C . SER A 1 71 ? 16.257 5.793 -3.047 1.00 81.50 71 SER A C 1
ATOM 532 O O . SER A 1 71 ? 15.103 6.207 -2.989 1.00 81.50 71 SER A O 1
ATOM 534 N N . ARG A 1 72 ? 16.542 4.545 -3.435 1.00 83.12 72 ARG A N 1
ATOM 535 C CA . ARG A 1 72 ? 15.480 3.551 -3.612 1.00 83.12 72 ARG A CA 1
ATOM 536 C C . ARG A 1 72 ? 14.863 3.236 -2.247 1.00 83.12 72 ARG A C 1
ATOM 538 O O . ARG A 1 72 ? 15.617 3.004 -1.294 1.00 83.12 72 ARG A O 1
ATOM 545 N N . PRO A 1 73 ? 13.528 3.204 -2.128 1.00 85.50 73 PRO A N 1
ATOM 546 C CA . PRO A 1 73 ? 12.902 2.817 -0.883 1.00 85.50 73 PRO A CA 1
ATOM 547 C C . PRO A 1 73 ? 13.198 1.337 -0.585 1.00 85.50 73 PRO A C 1
ATOM 549 O O . PRO A 1 73 ? 13.297 0.519 -1.506 1.00 85.50 73 PRO A O 1
ATOM 552 N N . PRO A 1 74 ? 13.359 0.965 0.695 1.00 88.56 74 PRO A N 1
ATOM 553 C CA . PRO A 1 74 ? 13.494 -0.431 1.067 1.00 88.56 74 PRO A CA 1
ATOM 554 C C . PRO A 1 74 ? 12.196 -1.188 0.773 1.00 88.56 74 PRO A C 1
ATOM 556 O O . PRO A 1 74 ? 11.091 -0.648 0.874 1.00 88.56 74 PRO A O 1
ATOM 559 N N . LYS A 1 75 ? 12.334 -2.479 0.463 1.00 92.81 75 LYS A N 1
ATOM 560 C CA . LYS A 1 75 ? 11.200 -3.394 0.344 1.00 92.81 75 LYS A CA 1
ATOM 561 C C . LYS A 1 75 ? 10.652 -3.717 1.736 1.00 92.81 75 LYS A C 1
ATOM 563 O O . LYS A 1 75 ? 11.146 -4.629 2.400 1.00 92.81 75 LYS A O 1
ATOM 568 N N . ILE A 1 76 ? 9.699 -2.917 2.205 1.00 93.56 76 ILE A N 1
ATOM 569 C CA . ILE A 1 76 ? 9.105 -3.046 3.542 1.00 93.56 76 ILE A CA 1
ATOM 570 C C . ILE A 1 76 ? 7.913 -4.002 3.572 1.00 93.56 76 ILE A C 1
ATOM 572 O O . ILE A 1 76 ? 7.692 -4.644 4.593 1.00 93.56 76 ILE A O 1
ATOM 576 N N . VAL A 1 77 ? 7.178 -4.131 2.462 1.00 97.06 77 VAL A N 1
ATOM 577 C CA . VAL A 1 77 ? 6.076 -5.089 2.354 1.00 97.06 77 VAL A CA 1
ATOM 578 C C . VAL A 1 77 ? 6.648 -6.390 1.824 1.00 97.06 77 VAL A C 1
ATOM 580 O O . VAL A 1 77 ? 6.985 -6.506 0.641 1.00 97.06 77 VAL A O 1
ATOM 583 N N . LYS A 1 78 ? 6.800 -7.344 2.740 1.00 98.06 78 LYS A N 1
ATOM 584 C CA . LYS A 1 78 ? 7.382 -8.654 2.466 1.00 98.06 78 LYS A CA 1
ATOM 585 C C . LYS A 1 78 ? 6.389 -9.574 1.775 1.00 98.06 78 LYS A C 1
ATOM 587 O O . LYS A 1 78 ? 5.183 -9.432 1.957 1.00 98.06 78 LYS A O 1
ATOM 592 N N . GLU A 1 79 ? 6.879 -10.551 1.022 1.00 98.31 79 GLU A N 1
ATOM 593 C CA . GLU A 1 79 ? 6.002 -11.487 0.303 1.00 98.31 79 GLU A CA 1
ATOM 594 C C . GLU A 1 79 ? 5.024 -12.233 1.227 1.00 98.31 79 GLU A C 1
ATOM 596 O O . GLU A 1 79 ? 3.846 -12.348 0.895 1.00 98.31 79 GLU A O 1
ATOM 601 N N . TYR A 1 80 ? 5.460 -12.639 2.426 1.00 98.44 80 TYR A N 1
ATOM 602 C CA . TYR A 1 80 ? 4.570 -13.276 3.407 1.00 98.44 80 TYR A CA 1
ATOM 603 C C . TYR A 1 80 ? 3.447 -12.347 3.895 1.00 98.44 80 TYR A C 1
ATOM 605 O O . TYR A 1 80 ? 2.370 -12.820 4.250 1.00 98.44 80 TYR A O 1
ATOM 613 N N . MET A 1 81 ? 3.672 -11.027 3.903 1.00 98.62 81 MET A N 1
ATOM 614 C CA . MET A 1 81 ? 2.632 -10.057 4.244 1.00 98.62 81 MET A CA 1
ATOM 615 C C . MET A 1 81 ? 1.575 -10.015 3.141 1.00 98.62 81 MET A C 1
ATOM 617 O O . MET A 1 81 ? 0.387 -10.047 3.441 1.00 98.62 81 MET A O 1
ATOM 621 N N . VAL A 1 82 ? 1.999 -10.024 1.873 1.00 98.56 82 VAL A N 1
ATOM 622 C CA . VAL A 1 82 ? 1.090 -10.058 0.715 1.00 98.56 82 VAL A CA 1
ATOM 623 C C . VAL A 1 82 ? 0.269 -11.348 0.700 1.00 98.56 82 VAL A C 1
ATOM 625 O O . VAL A 1 82 ? -0.942 -11.292 0.536 1.00 98.56 82 VAL A O 1
ATOM 628 N N . GLN A 1 83 ? 0.891 -12.500 0.968 1.00 98.50 83 GLN A N 1
ATOM 629 C CA . GLN A 1 83 ? 0.189 -13.789 1.090 1.00 98.50 83 GLN A CA 1
ATOM 630 C C . GLN A 1 83 ? -0.844 -13.823 2.225 1.00 98.50 83 GLN A C 1
ATOM 632 O O . GLN A 1 83 ? -1.748 -14.653 2.207 1.00 98.50 83 GLN A O 1
ATOM 637 N N . SER A 1 84 ? -0.699 -12.956 3.232 1.00 98.50 84 SER A N 1
ATOM 638 C CA . SER A 1 84 ? -1.644 -12.866 4.347 1.00 98.50 84 SER A CA 1
ATOM 639 C C . SER A 1 84 ? -2.875 -12.012 4.038 1.00 98.50 84 SER A C 1
ATOM 641 O O . SER A 1 84 ?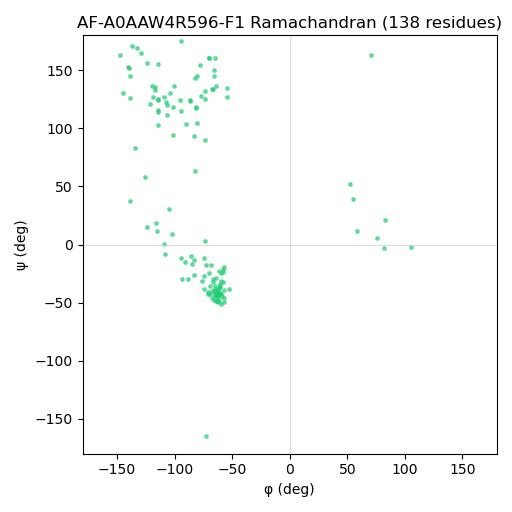 -3.839 -12.054 4.802 1.00 98.50 84 SER A O 1
ATOM 643 N N . MET A 1 85 ? -2.850 -11.238 2.949 1.00 98.69 85 MET A N 1
ATOM 644 C CA . MET A 1 85 ? -3.955 -10.365 2.568 1.00 98.69 85 MET A CA 1
ATOM 645 C C . MET A 1 85 ? -5.170 -11.168 2.099 1.00 98.69 85 MET A C 1
ATOM 647 O O . MET A 1 85 ? -5.082 -12.332 1.706 1.00 98.69 85 MET A O 1
ATOM 651 N N . LYS A 1 86 ? -6.333 -10.518 2.115 1.00 98.44 86 LYS A N 1
ATOM 652 C CA . LYS A 1 86 ? -7.570 -11.100 1.593 1.00 98.44 86 LYS A CA 1
ATOM 653 C C . LYS A 1 86 ? -7.442 -11.343 0.078 1.00 98.44 86 LYS A C 1
ATOM 655 O O . LYS A 1 86 ? -7.002 -10.433 -0.632 1.00 98.44 86 LYS A O 1
ATOM 660 N N . PRO A 1 87 ? -7.882 -12.497 -0.451 1.00 98.38 87 PRO A N 1
ATOM 661 C CA . PRO A 1 87 ? -8.026 -12.680 -1.892 1.00 98.38 87 PRO A CA 1
ATOM 662 C C . PRO A 1 87 ? -8.900 -11.581 -2.510 1.00 98.38 87 PRO A C 1
ATOM 664 O O . PRO A 1 87 ? -9.949 -11.235 -1.967 1.00 98.38 87 PRO A O 1
ATOM 667 N N . GLY A 1 88 ? -8.463 -11.022 -3.636 1.00 98.38 88 GLY A N 1
ATOM 668 C CA . GLY A 1 88 ? -9.106 -9.898 -4.318 1.00 98.38 88 GLY A CA 1
ATOM 669 C C . GLY A 1 88 ? -8.769 -8.516 -3.750 1.00 98.38 88 GLY A C 1
ATOM 670 O O . GLY A 1 88 ? -9.205 -7.520 -4.324 1.00 98.38 88 GLY A O 1
ATOM 671 N N . SER A 1 89 ? -7.992 -8.432 -2.664 1.00 98.69 89 SER A N 1
ATOM 672 C CA . SER A 1 89 ? -7.465 -7.151 -2.179 1.00 98.69 89 SER A CA 1
ATOM 673 C C . SER A 1 89 ? -6.494 -6.528 -3.184 1.00 98.69 89 SER A C 1
ATOM 675 O O . SER A 1 89 ? -5.957 -7.200 -4.070 1.00 98.69 89 SER A O 1
ATOM 677 N N . VAL A 1 90 ? -6.281 -5.221 -3.053 1.00 98.69 90 VAL A N 1
ATOM 678 C CA . VAL A 1 90 ? -5.491 -4.435 -4.003 1.00 98.69 90 VAL A CA 1
ATOM 679 C C . VAL A 1 90 ? -4.286 -3.805 -3.314 1.00 98.69 90 VAL A C 1
ATOM 681 O O . VAL A 1 90 ? -4.400 -3.218 -2.241 1.00 98.69 90 VAL A O 1
ATOM 684 N N . ILE A 1 91 ? -3.132 -3.862 -3.970 1.00 98.50 91 ILE A N 1
ATOM 685 C CA . ILE A 1 91 ? -1.940 -3.084 -3.640 1.00 98.50 91 ILE A CA 1
ATOM 686 C C . ILE A 1 91 ? -1.732 -2.028 -4.724 1.00 98.50 91 ILE A C 1
ATOM 688 O O . ILE A 1 91 ? -1.616 -2.361 -5.900 1.00 98.50 91 ILE A O 1
ATOM 692 N N . VAL A 1 92 ? -1.605 -0.765 -4.323 1.00 97.81 92 VAL A N 1
ATOM 693 C CA . VAL A 1 92 ? -1.178 0.351 -5.178 1.00 97.81 92 VAL A CA 1
ATOM 694 C C . VAL A 1 92 ? 0.170 0.850 -4.668 1.00 97.81 92 VAL A C 1
ATOM 696 O O . VAL A 1 92 ? 0.254 1.382 -3.561 1.00 97.81 92 VAL A O 1
ATOM 699 N N . ASP A 1 93 ? 1.238 0.696 -5.447 1.00 95.81 93 ASP A N 1
ATOM 700 C CA . ASP A 1 93 ? 2.569 1.180 -5.057 1.00 95.81 93 ASP A CA 1
ATOM 701 C C . ASP A 1 93 ? 2.886 2.501 -5.769 1.00 95.81 93 ASP A C 1
ATOM 703 O O . ASP A 1 93 ? 3.373 2.513 -6.893 1.00 95.81 93 ASP A O 1
ATOM 707 N N . ILE A 1 94 ? 2.612 3.640 -5.125 1.00 92.25 94 ILE A N 1
ATOM 708 C CA . ILE A 1 94 ? 2.932 4.967 -5.689 1.00 92.25 94 ILE A CA 1
ATOM 709 C C . ILE A 1 94 ? 4.452 5.192 -5.702 1.00 92.25 94 ILE A C 1
ATOM 711 O O . ILE A 1 94 ? 4.976 5.929 -6.533 1.00 92.25 94 ILE A O 1
ATOM 715 N N . ALA A 1 95 ? 5.197 4.510 -4.826 1.00 86.69 95 ALA A N 1
ATOM 716 C CA . ALA A 1 95 ? 6.657 4.578 -4.781 1.00 86.69 95 ALA A CA 1
ATOM 717 C C . ALA A 1 95 ? 7.332 3.822 -5.940 1.00 86.69 95 ALA A C 1
ATOM 719 O O . ALA A 1 95 ? 8.566 3.732 -5.995 1.00 86.69 95 ALA A O 1
ATOM 720 N N . ILE A 1 96 ? 6.547 3.254 -6.859 1.00 90.19 96 ILE A N 1
ATOM 721 C CA . ILE A 1 96 ? 7.042 2.444 -7.966 1.00 90.19 96 ILE A CA 1
ATOM 722 C C . ILE A 1 96 ? 7.994 3.215 -8.887 1.00 90.19 96 ILE A C 1
ATOM 724 O O . ILE A 1 96 ? 8.985 2.641 -9.344 1.00 90.19 96 ILE A O 1
ATOM 728 N N . ASP A 1 97 ? 7.788 4.531 -9.026 1.00 85.75 97 ASP A N 1
ATOM 729 C CA . ASP A 1 97 ? 8.672 5.454 -9.754 1.00 85.75 97 ASP A CA 1
ATOM 730 C C . ASP A 1 97 ? 10.120 5.452 -9.218 1.00 85.75 97 ASP A C 1
ATOM 732 O O . ASP A 1 97 ? 11.052 5.848 -9.916 1.00 85.75 97 ASP A O 1
ATOM 736 N N . GLN A 1 98 ? 10.335 4.975 -7.987 1.00 85.00 98 GLN A N 1
ATOM 737 C CA . GLN A 1 98 ? 11.651 4.870 -7.346 1.00 85.00 98 GLN A CA 1
ATOM 738 C C . GLN A 1 98 ? 12.079 3.426 -7.055 1.00 85.00 98 GLN A C 1
ATOM 740 O O . GLN A 1 98 ? 13.072 3.200 -6.364 1.00 85.00 98 GLN A O 1
ATOM 745 N N . GLY A 1 99 ? 11.370 2.436 -7.600 1.00 87.56 99 GLY A N 1
ATOM 746 C CA . GLY A 1 99 ? 11.651 1.009 -7.405 1.00 87.56 99 GLY A CA 1
ATOM 747 C C . GLY A 1 99 ? 10.687 0.286 -6.461 1.00 87.56 99 GLY A C 1
ATOM 748 O O . GLY A 1 99 ? 10.801 -0.932 -6.306 1.00 87.56 99 GLY A O 1
ATOM 749 N N . GLY A 1 100 ? 9.720 0.998 -5.876 1.00 91.81 100 GLY A N 1
ATOM 750 C CA . GLY A 1 100 ? 8.630 0.416 -5.096 1.00 91.81 100 GLY A CA 1
ATOM 751 C C . GLY A 1 100 ? 9.054 -0.170 -3.750 1.00 91.81 100 GLY A C 1
ATOM 752 O O . GLY A 1 100 ? 10.216 -0.474 -3.487 1.00 91.81 100 GLY A O 1
ATOM 753 N N . THR A 1 101 ? 8.071 -0.381 -2.895 1.00 94.25 101 THR A N 1
ATOM 754 C CA . THR A 1 101 ? 8.228 -0.842 -1.505 1.00 94.25 101 THR A CA 1
ATOM 755 C C . THR A 1 101 ? 7.770 -2.278 -1.281 1.00 94.25 101 THR A C 1
ATOM 757 O O . THR A 1 101 ? 7.992 -2.830 -0.202 1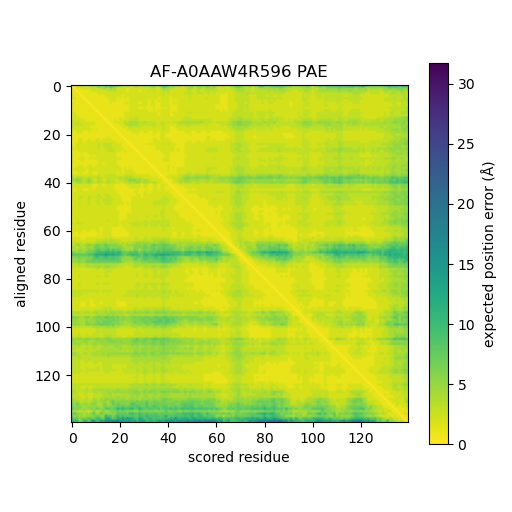.00 94.25 101 THR A O 1
ATOM 760 N N . VAL A 1 102 ? 7.143 -2.884 -2.287 1.00 97.06 102 VAL A N 1
ATOM 761 C CA . VAL A 1 102 ? 6.535 -4.214 -2.201 1.00 97.06 102 VAL A CA 1
ATOM 762 C C . VAL A 1 102 ? 7.421 -5.244 -2.898 1.00 97.06 102 VAL A C 1
ATOM 764 O O . VAL A 1 102 ? 7.873 -5.014 -4.022 1.00 97.06 102 VAL A O 1
ATOM 767 N N . GLU A 1 103 ? 7.719 -6.360 -2.225 1.00 97.06 103 GLU A N 1
ATOM 768 C CA . GLU A 1 103 ? 8.582 -7.429 -2.762 1.00 97.06 103 GLU A CA 1
ATOM 769 C C . GLU A 1 103 ? 7.935 -8.193 -3.915 1.00 97.06 103 GLU A C 1
ATOM 771 O O . GLU A 1 103 ? 8.618 -8.574 -4.860 1.00 97.06 103 GLU A O 1
ATOM 776 N N . THR A 1 104 ? 6.617 -8.394 -3.865 1.00 97.62 104 THR A N 1
ATOM 777 C CA . THR A 1 104 ? 5.891 -9.156 -4.890 1.00 97.62 104 THR A CA 1
ATOM 778 C C . THR A 1 104 ? 5.707 -8.390 -6.195 1.00 97.62 104 THR A C 1
ATOM 780 O O . THR A 1 104 ? 5.333 -9.009 -7.187 1.00 97.62 104 THR A O 1
ATOM 783 N N . ILE A 1 105 ? 5.980 -7.080 -6.205 1.00 96.56 105 ILE A N 1
ATOM 784 C CA . ILE A 1 105 ? 6.042 -6.273 -7.424 1.00 96.56 105 ILE A CA 1
ATOM 785 C C . ILE A 1 105 ? 7.429 -6.439 -8.043 1.00 96.56 105 ILE A C 1
ATOM 787 O O . ILE A 1 105 ? 8.384 -5.748 -7.679 1.00 96.56 105 ILE A O 1
ATOM 791 N N . ASP A 1 106 ? 7.521 -7.397 -8.963 1.00 92.31 106 ASP A N 1
ATOM 792 C CA . ASP A 1 106 ? 8.742 -7.774 -9.682 1.00 92.31 106 ASP A CA 1
ATOM 793 C C . ASP A 1 106 ? 8.890 -7.072 -11.045 1.00 92.31 106 ASP A C 1
ATOM 795 O O . ASP A 1 106 ? 9.979 -7.071 -11.620 1.00 92.31 106 ASP A O 1
ATOM 799 N N . HIS A 1 107 ? 7.839 -6.411 -11.534 1.00 93.56 107 HIS A N 1
ATOM 800 C CA . HIS A 1 107 ? 7.856 -5.603 -12.750 1.00 93.56 107 HIS A CA 1
ATOM 801 C C . HIS A 1 107 ? 6.895 -4.410 -12.658 1.00 93.56 107 HIS A C 1
ATOM 803 O O . HIS A 1 107 ? 6.004 -4.357 -11.809 1.00 93.56 107 HIS A O 1
ATOM 809 N N . TYR A 1 108 ? 7.088 -3.442 -13.554 1.00 93.94 108 TYR A N 1
ATOM 810 C CA . TYR A 1 108 ? 6.188 -2.305 -13.723 1.00 93.94 108 TYR A CA 1
ATOM 811 C C . TYR A 1 108 ? 4.998 -2.679 -14.604 1.00 93.94 108 TYR A C 1
ATOM 813 O O . TYR A 1 108 ? 5.153 -3.400 -15.590 1.00 93.94 108 TYR A O 1
ATOM 821 N N . THR A 1 109 ? 3.829 -2.140 -14.275 1.00 95.44 109 THR A N 1
ATOM 822 C CA . THR A 1 109 ? 2.648 -2.176 -15.152 1.00 95.44 109 THR A CA 1
ATOM 823 C C . THR A 1 109 ? 2.580 -0.894 -15.979 1.00 95.44 109 THR A C 1
ATOM 825 O O . THR A 1 109 ? 3.410 0.005 -15.836 1.00 95.44 109 THR A O 1
ATOM 828 N N . THR A 1 110 ? 1.623 -0.806 -16.898 1.00 94.88 110 THR A N 1
ATOM 829 C CA . THR A 1 110 ? 1.457 0.356 -17.788 1.00 94.88 110 THR A CA 1
ATOM 830 C C . THR A 1 110 ? 0.017 0.840 -17.755 1.00 94.88 110 THR A C 1
ATOM 832 O O . THR A 1 110 ? -0.858 0.106 -17.322 1.00 94.88 110 THR A O 1
ATOM 835 N N . HIS A 1 111 ? -0.265 2.045 -18.251 1.00 93.69 111 HIS A N 1
ATOM 836 C CA . HIS A 1 111 ? -1.655 2.514 -18.349 1.00 93.69 111 HIS A CA 1
ATOM 837 C C . HIS A 1 111 ? -2.543 1.579 -19.193 1.00 93.69 111 HIS A C 1
ATOM 839 O O . HIS A 1 111 ? -3.711 1.403 -18.860 1.00 93.69 111 HIS A O 1
ATOM 845 N N . ASP A 1 112 ? -1.985 0.926 -20.220 1.00 94.56 112 ASP A N 1
ATOM 846 C CA . ASP A 1 112 ? -2.718 -0.022 -21.075 1.00 94.56 112 ASP A CA 1
ATOM 847 C C . ASP A 1 112 ? -2.952 -1.382 -20.400 1.00 94.56 112 ASP A C 1
ATOM 849 O O . ASP A 1 112 ? -3.954 -2.049 -20.655 1.00 94.56 112 ASP A O 1
ATOM 853 N N . ASN A 1 113 ? -2.024 -1.803 -19.538 1.00 95.94 113 ASN A N 1
ATOM 854 C CA . ASN A 1 113 ? -2.140 -3.023 -18.746 1.00 95.94 113 ASN A CA 1
ATOM 855 C C . ASN A 1 113 ? -1.729 -2.735 -17.292 1.00 95.94 113 ASN A C 1
ATOM 857 O O . ASN A 1 113 ? -0.554 -2.922 -16.946 1.00 95.94 113 ASN A O 1
ATOM 861 N N . PRO A 1 114 ? -2.657 -2.199 -16.474 1.00 96.69 114 PRO A N 1
ATOM 862 C CA . PRO A 1 114 ? -2.327 -1.520 -15.219 1.00 96.69 114 PRO A CA 1
ATOM 863 C C . PRO A 1 114 ? -2.183 -2.441 -14.015 1.00 96.69 114 PRO A C 1
ATOM 865 O O . PRO A 1 114 ? -1.749 -1.987 -12.957 1.00 96.69 114 PRO A O 1
ATOM 868 N N . VAL A 1 115 ? -2.565 -3.712 -14.146 1.00 97.94 115 VAL A N 1
ATOM 869 C CA . VAL A 1 115 ? -2.574 -4.648 -13.024 1.00 97.94 115 VAL A CA 1
ATOM 870 C C . VAL A 1 115 ? -2.073 -6.032 -13.411 1.00 97.94 115 VAL A C 1
ATOM 872 O O . VAL A 1 115 ? -2.251 -6.487 -14.538 1.00 97.94 115 VAL A O 1
ATOM 875 N N . PHE A 1 116 ? -1.502 -6.731 -12.437 1.00 98.12 116 PHE A N 1
ATOM 876 C CA . PHE A 1 116 ? -1.318 -8.181 -12.464 1.00 98.12 116 PHE A CA 1
ATOM 877 C C . PHE A 1 116 ? -1.783 -8.774 -11.130 1.00 98.12 116 PHE A C 1
ATOM 879 O O . PHE A 1 116 ? -2.058 -8.039 -10.184 1.00 98.12 116 PHE A O 1
ATOM 886 N N . ILE A 1 117 ? -1.901 -10.100 -11.056 1.00 98.44 117 ILE A N 1
ATOM 887 C CA . ILE A 1 117 ? -2.336 -10.802 -9.842 1.00 98.44 117 ILE A CA 1
ATOM 888 C C . ILE A 1 117 ? -1.207 -11.709 -9.357 1.00 98.44 117 ILE A C 1
ATOM 890 O O . ILE A 1 117 ? -0.638 -12.466 -10.147 1.00 98.44 117 ILE A O 1
ATOM 894 N N . LYS A 1 118 ? -0.904 -11.661 -8.058 1.00 98.31 118 LYS A N 1
ATOM 895 C CA . LYS A 1 118 ? 0.041 -12.566 -7.390 1.00 98.31 118 LYS A CA 1
ATOM 896 C C . LYS A 1 118 ? -0.447 -12.859 -5.973 1.00 98.31 118 LYS A C 1
ATOM 898 O O . LYS A 1 118 ? -0.773 -11.934 -5.238 1.00 98.31 118 LYS A O 1
ATOM 903 N N . HIS A 1 119 ? -0.495 -14.140 -5.600 1.00 98.19 119 HIS A N 1
ATOM 904 C CA . HIS A 1 119 ? -1.079 -14.610 -4.328 1.00 98.19 119 HIS A CA 1
ATOM 905 C C . HIS A 1 119 ? -2.531 -14.155 -4.122 1.00 98.19 119 HIS A C 1
ATOM 907 O O . HIS A 1 119 ? -2.900 -13.741 -3.032 1.00 98.19 119 HIS A O 1
ATOM 913 N N . ASP A 1 120 ? -3.326 -14.166 -5.196 1.00 98.25 120 ASP A N 1
ATOM 914 C CA . ASP A 1 120 ? -4.708 -13.661 -5.232 1.00 98.25 120 ASP A CA 1
ATOM 915 C C . ASP A 1 120 ? -4.872 -12.175 -4.860 1.00 98.25 120 ASP A C 1
ATOM 917 O O . ASP A 1 120 ? -5.995 -11.695 -4.713 1.00 98.25 120 ASP A O 1
ATOM 921 N N . VAL A 1 121 ? -3.775 -11.420 -4.767 1.00 98.75 121 VAL A N 1
ATOM 922 C CA . VAL A 1 121 ? -3.763 -9.968 -4.561 1.00 98.75 121 VAL A CA 1
ATOM 923 C C . VAL A 1 121 ? -3.523 -9.280 -5.900 1.00 98.75 121 VAL A C 1
ATOM 925 O O . VAL A 1 121 ? -2.674 -9.706 -6.685 1.00 98.75 121 VAL A O 1
ATOM 928 N N . ILE A 1 122 ? -4.281 -8.221 -6.167 1.00 98.75 122 ILE A N 1
ATOM 929 C CA . ILE A 1 122 ? -4.168 -7.405 -7.376 1.00 98.75 122 ILE A CA 1
ATOM 930 C C . ILE A 1 122 ? -3.101 -6.334 -7.138 1.00 98.75 122 ILE A C 1
ATOM 932 O O . ILE A 1 122 ? -3.209 -5.539 -6.207 1.00 98.75 122 ILE A O 1
ATOM 936 N N . HIS A 1 123 ? -2.089 -6.264 -7.995 1.00 98.56 123 HIS A N 1
ATOM 937 C CA . HIS A 1 123 ? -1.010 -5.281 -7.911 1.00 98.56 123 HIS A CA 1
ATOM 938 C C . HIS A 1 123 ? -1.159 -4.230 -9.001 1.00 98.56 123 HIS A C 1
ATOM 940 O O . HIS A 1 123 ? -1.078 -4.548 -10.184 1.00 98.56 123 HIS A O 1
ATOM 946 N N . TYR A 1 124 ? -1.307 -2.971 -8.599 1.00 98.00 124 TYR A N 1
ATOM 947 C CA . TYR A 1 124 ? -1.197 -1.797 -9.455 1.00 98.00 124 TYR A CA 1
ATOM 948 C C . TYR A 1 124 ? 0.172 -1.144 -9.240 1.00 98.00 124 TYR A C 1
ATOM 950 O O . TYR A 1 124 ? 0.505 -0.685 -8.143 1.00 98.00 124 TYR A O 1
ATOM 958 N N . ALA A 1 125 ? 0.969 -1.100 -10.303 1.00 96.19 125 ALA A N 1
ATOM 959 C CA . ALA A 1 125 ? 2.375 -0.694 -10.269 1.00 96.19 125 ALA A CA 1
ATOM 960 C C . ALA A 1 125 ? 2.728 0.198 -11.472 1.00 96.19 125 ALA A C 1
ATOM 962 O O . ALA A 1 125 ? 3.782 0.026 -12.091 1.00 96.19 125 ALA A O 1
ATOM 963 N N . VAL A 1 126 ? 1.796 1.072 -11.864 1.00 96.44 126 VAL A N 1
ATOM 964 C CA . VAL A 1 126 ? 1.950 1.944 -13.032 1.00 96.44 126 VAL A CA 1
ATOM 965 C C . VAL A 1 126 ? 2.784 3.161 -12.626 1.00 96.44 126 VAL A C 1
ATOM 967 O O . VAL A 1 126 ? 2.344 3.922 -11.760 1.00 96.44 126 VAL A O 1
ATOM 970 N N . PRO A 1 127 ? 3.963 3.375 -13.232 1.00 92.56 127 PRO A N 1
ATOM 971 C CA . PRO A 1 127 ? 4.748 4.578 -12.999 1.00 92.56 127 PRO A CA 1
ATOM 972 C C . PRO A 1 127 ? 4.068 5.800 -13.625 1.00 92.56 127 PRO A C 1
ATOM 974 O O . PRO A 1 127 ? 3.243 5.678 -14.534 1.00 92.56 127 PRO A O 1
ATOM 977 N N . ASN A 1 128 ? 4.439 6.999 -13.176 1.00 90.44 128 ASN A N 1
ATOM 978 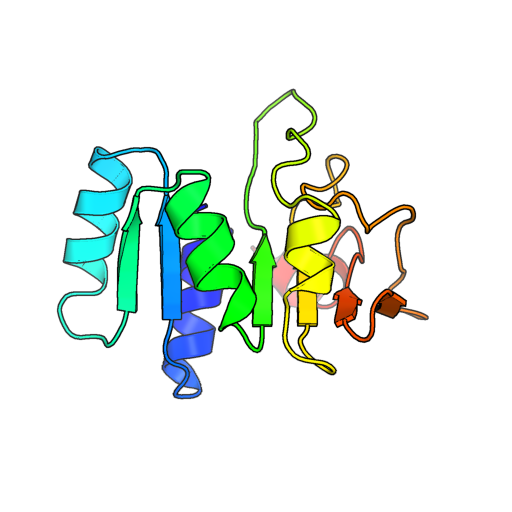C CA . ASN A 1 128 ? 3.907 8.260 -13.695 1.00 90.44 128 ASN A CA 1
ATOM 979 C C . ASN A 1 128 ? 2.360 8.300 -13.707 1.00 90.44 128 ASN A C 1
ATOM 981 O O . ASN A 1 128 ? 1.723 8.602 -14.722 1.00 90.44 128 ASN A O 1
ATOM 985 N N . MET A 1 129 ? 1.742 7.999 -12.559 1.00 92.81 129 MET A N 1
ATOM 986 C CA . MET A 1 129 ? 0.284 8.080 -12.380 1.00 92.81 129 MET A CA 1
ATOM 987 C C . MET A 1 129 ? -0.320 9.445 -12.778 1.00 92.81 129 MET A C 1
ATOM 989 O O . MET A 1 129 ? -1.382 9.440 -13.405 1.00 92.81 129 MET A O 1
ATOM 993 N N . PRO A 1 130 ? 0.323 10.608 -12.509 1.00 91.00 130 PRO A N 1
ATOM 994 C CA . PRO A 1 130 ? -0.196 11.907 -12.954 1.00 91.00 130 PRO A CA 1
ATOM 995 C C . PRO A 1 130 ? -0.377 12.019 -14.476 1.00 91.00 130 PRO A C 1
ATOM 997 O O . PRO A 1 130 ? -1.228 12.770 -14.945 1.00 91.00 130 PRO A O 1
ATOM 1000 N N . GLY A 1 131 ? 0.353 11.225 -15.269 1.00 89.44 131 GLY A N 1
ATOM 1001 C CA . GLY A 1 131 ? 0.198 11.178 -16.725 1.00 89.44 131 GLY A CA 1
ATOM 1002 C C . GLY A 1 131 ? -1.215 10.816 -17.203 1.00 89.44 131 GLY A C 1
ATOM 1003 O O . GLY A 1 131 ? -1.577 11.169 -18.324 1.00 89.44 131 GLY A O 1
ATOM 1004 N N . ALA A 1 132 ? -2.038 10.184 -16.358 1.00 88.69 132 ALA A N 1
ATOM 1005 C CA . ALA A 1 132 ? -3.438 9.887 -16.663 1.00 88.69 132 ALA A CA 1
ATOM 1006 C C . ALA A 1 132 ? -4.354 11.129 -16.636 1.00 88.69 132 ALA A C 1
ATOM 1008 O O . ALA A 1 132 ? -5.450 11.099 -17.195 1.00 88.69 132 ALA A O 1
ATOM 1009 N N . THR A 1 133 ? -3.929 12.235 -16.014 1.00 89.06 133 THR A N 1
ATOM 1010 C CA . THR A 1 133 ? -4.708 13.481 -15.894 1.00 89.06 133 THR A CA 1
ATOM 1011 C C . THR A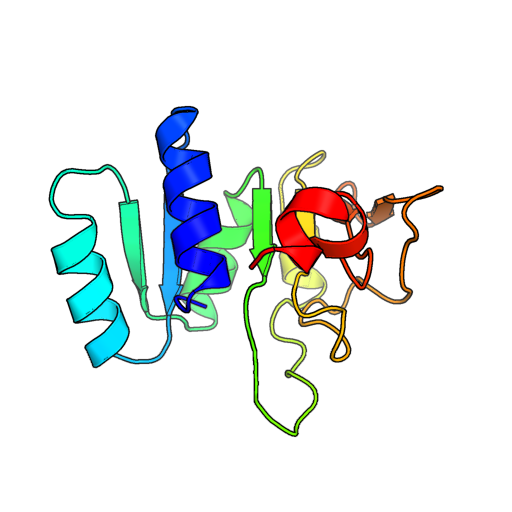 1 133 ? -3.925 14.701 -16.409 1.00 89.06 133 THR A C 1
ATOM 1013 O O . THR A 1 133 ? -3.766 15.702 -15.705 1.00 89.06 133 THR A O 1
ATOM 1016 N N . PRO A 1 134 ? -3.486 14.694 -17.687 1.00 83.75 134 PRO A N 1
ATOM 1017 C CA . PRO A 1 134 ? -2.446 15.594 -18.197 1.00 83.75 134 PRO A CA 1
ATOM 1018 C C . PRO A 1 134 ? -2.799 17.080 -18.092 1.00 83.75 134 PRO A C 1
ATOM 1020 O O . PRO A 1 134 ? -1.929 17.902 -17.805 1.00 83.75 134 PRO A O 1
ATOM 1023 N N . ARG A 1 135 ? -4.075 17.443 -18.286 1.00 89.12 135 ARG A N 1
ATOM 1024 C CA . ARG A 1 135 ? -4.536 18.833 -18.151 1.00 89.12 135 ARG A CA 1
ATOM 1025 C C . ARG A 1 135 ? -4.349 19.346 -16.725 1.00 89.12 135 ARG A C 1
ATOM 1027 O O . ARG A 1 135 ? -3.819 20.434 -16.542 1.00 89.12 135 ARG A O 1
ATOM 1034 N N . THR A 1 136 ? -4.779 18.565 -15.737 1.00 89.75 136 THR A N 1
ATOM 1035 C CA . THR A 1 136 ? -4.677 18.932 -14.322 1.00 89.75 136 THR A CA 1
ATOM 1036 C C . THR A 1 136 ? -3.218 18.965 -13.887 1.00 89.75 136 THR A C 1
ATOM 1038 O O . THR A 1 136 ? -2.793 19.947 -13.294 1.00 89.75 136 THR A O 1
ATOM 1041 N N . SER A 1 137 ? -2.429 17.950 -14.248 1.00 85.19 137 SER A N 1
ATOM 1042 C CA . SER A 1 137 ? -1.014 17.872 -13.870 1.00 85.19 137 SER A CA 1
ATOM 1043 C C . SER A 1 137 ? -0.146 18.956 -14.505 1.00 85.19 137 SER A C 1
ATOM 1045 O O . SER A 1 137 ? 0.825 19.370 -13.893 1.00 85.19 137 SER A O 1
ATOM 1047 N N . THR A 1 138 ? -0.491 19.439 -15.703 1.00 80.00 138 THR A N 1
ATOM 1048 C CA . THR A 1 138 ? 0.238 20.542 -16.360 1.00 80.00 138 THR A CA 1
ATOM 1049 C C . THR A 1 138 ? -0.070 21.903 -15.729 1.00 80.00 138 THR A C 1
ATOM 1051 O O . THR A 1 138 ? 0.744 22.816 -15.814 1.00 80.00 138 THR A O 1
ATOM 1054 N N . MET A 1 139 ? -1.253 22.068 -15.131 1.00 79.62 139 MET A N 1
ATOM 1055 C CA . MET A 1 139 ? -1.658 23.318 -14.475 1.00 79.62 139 MET A CA 1
ATOM 1056 C C . MET A 1 139 ? -1.174 23.438 -13.021 1.00 79.62 139 MET A C 1
ATOM 1058 O O . MET A 1 139 ? -1.250 24.537 -12.472 1.00 79.62 139 MET A O 1
ATOM 1062 N N . ALA A 1 140 ? -0.775 22.322 -12.404 1.00 77.50 140 ALA A N 1
ATOM 1063 C CA . ALA A 1 140 ? -0.412 22.212 -10.991 1.00 77.50 140 ALA A CA 1
ATOM 1064 C C . ALA A 1 140 ? 1.038 22.622 -10.689 1.00 77.50 140 ALA A C 1
ATOM 1066 O O . ALA A 1 140 ? 1.873 22.634 -11.621 1.00 77.50 140 ALA A O 1
#

Organism: Bacillus cereus (NCBI:txid1396)

Mean predicted aligned error: 3.18 Å

Foldseek 3Di:
DQDPVNVVVVVVCQVVPHQEEDEDADPVSLVVVCVVQVPGNYHYDHDDLVVLLVVLLVALEAEADDDDPPAQDAQSAEPVSVLSHDQNREYEFQSLLRPGNHPVCPDAADPVGQWDADSNYIYGHHHPPCVVVVVVVVVD

InterPro domains:
  IPR007698 Alanine dehydrogenase/pyridine nucleotide transhydrogenase, NAD(H)-binding domain [PF01262] (1-140)
  IPR007698 Alanine dehydrogenase/pyridine nucleotide transhydrogenase, NAD(H)-binding domain [SM01002] (1-125)
  IPR036291 NAD(P)-binding domain superfamily [SSF51735] (1-131)

pLDDT: mean 94.58, std 5.05, range [77.5, 98.75]

Nearest PDB structures (foldseek):
  8hye-assembly1_C-2  TM=9.877E-01  e=3.010E-17  Geobacillus kaustophilus
  8hye-assembly1_B-2  TM=9.850E-01  e=7.608E-15  Geobacillus kaustophilus
  2vhw-assembly1_F  TM=9.736E-01  e=1.210E-13  Mycobacterium tuberculosis
  2vhv-assembly1_A  TM=9.721E-01  e=1.764E-13  Mycobacterium tuberculosis
  2fr8-assembly1_A  TM=9.040E-01  e=2.032E-07  Rhodospirillum rubrum